Protein AF-A0A8H3G3Y7-F1 (afdb_monomer_lite)

Radius of gyration: 19.53 Å; chains: 1; bounding box: 42×46×55 Å

Structure (mmCIF, N/CA/C/O backbone):
data_AF-A0A8H3G3Y7-F1
#
_entry.id   AF-A0A8H3G3Y7-F1
#
loop_
_atom_site.group_PDB
_atom_site.id
_atom_site.type_symbol
_atom_site.label_atom_id
_atom_site.label_alt_id
_atom_site.label_comp_id
_atom_site.label_asym_id
_atom_site.label_entity_id
_atom_site.label_seq_id
_atom_site.pdbx_PDB_ins_code
_atom_site.Cartn_x
_atom_site.Cartn_y
_atom_site.Cartn_z
_atom_site.occupancy
_atom_site.B_iso_or_equiv
_atom_site.auth_seq_id
_atom_site.auth_comp_id
_atom_site.auth_asym_id
_atom_site.auth_atom_id
_atom_site.pdbx_PDB_model_num
ATOM 1 N N . MET A 1 1 ? -14.367 -11.845 26.722 1.00 48.50 1 MET A N 1
ATOM 2 C CA . MET A 1 1 ? -12.965 -12.231 26.436 1.00 48.50 1 MET A CA 1
ATOM 3 C C . MET A 1 1 ? -13.006 -13.738 26.231 1.00 48.50 1 MET A C 1
ATOM 5 O O . MET A 1 1 ? -13.562 -14.379 27.101 1.00 48.50 1 MET A O 1
ATOM 9 N N . THR A 1 2 ? -12.670 -14.401 25.128 1.00 57.66 2 THR A N 1
ATOM 10 C CA . THR A 1 2 ? -11.758 -14.187 23.991 1.00 57.66 2 THR A CA 1
ATOM 11 C C . THR A 1 2 ? -12.151 -15.298 22.999 1.00 57.66 2 THR A C 1
ATOM 13 O O . THR A 1 2 ? -12.087 -16.461 23.380 1.00 57.66 2 THR A O 1
ATOM 16 N N . ARG A 1 3 ? -12.618 -15.010 21.772 1.00 53.16 3 ARG A N 1
ATOM 17 C CA . ARG A 1 3 ? -12.952 -16.097 20.813 1.00 53.16 3 ARG A CA 1
ATOM 18 C C . ARG A 1 3 ? -12.322 -15.972 19.426 1.00 53.16 3 ARG A C 1
ATOM 20 O O . ARG A 1 3 ? -12.396 -16.920 18.660 1.00 53.16 3 ARG A O 1
ATOM 27 N N . ASN A 1 4 ? -11.627 -14.867 19.133 1.00 61.03 4 ASN A N 1
ATOM 28 C CA . ASN A 1 4 ? -11.061 -14.606 17.804 1.00 61.03 4 ASN A CA 1
ATOM 29 C C . ASN A 1 4 ? -9.595 -14.110 17.846 1.00 61.03 4 ASN A C 1
ATOM 31 O O . ASN A 1 4 ? -9.231 -13.287 17.014 1.00 61.03 4 ASN A O 1
ATOM 35 N N . LEU A 1 5 ? -8.753 -14.586 18.781 1.00 59.62 5 LEU A N 1
ATOM 36 C CA . LEU A 1 5 ? -7.302 -14.270 18.796 1.00 59.62 5 LEU A CA 1
ATOM 37 C C . LEU A 1 5 ? -6.650 -14.492 17.418 1.00 59.62 5 LEU A C 1
ATOM 39 O O . LEU A 1 5 ? -5.857 -13.684 16.960 1.00 59.62 5 LEU A O 1
ATOM 43 N N . TRP A 1 6 ? -7.086 -15.539 16.722 1.00 66.12 6 TRP A N 1
ATOM 44 C CA . TRP A 1 6 ? -6.625 -15.907 15.385 1.00 66.12 6 TRP A CA 1
ATOM 45 C C . TRP A 1 6 ? -6.889 -14.845 14.304 1.00 66.12 6 TRP A C 1
ATOM 47 O O . TRP A 1 6 ? -6.124 -14.744 13.353 1.00 66.12 6 TRP A O 1
ATOM 57 N N . LEU A 1 7 ? -7.974 -14.065 14.416 1.00 70.69 7 LEU A N 1
ATOM 58 C CA . LEU A 1 7 ? -8.278 -13.003 13.445 1.00 70.69 7 LEU A CA 1
ATOM 59 C C . LEU A 1 7 ? -7.473 -11.732 13.722 1.00 70.69 7 LEU A C 1
ATOM 61 O O . LEU A 1 7 ? -7.159 -11.007 12.788 1.00 70.69 7 LEU A O 1
ATOM 65 N N . ASP A 1 8 ? -7.160 -11.462 14.987 1.00 73.75 8 ASP A N 1
ATOM 66 C CA . ASP A 1 8 ? -6.348 -10.310 15.387 1.00 73.75 8 ASP A CA 1
ATOM 67 C C . ASP A 1 8 ? -4.907 -10.447 14.875 1.00 73.75 8 ASP A C 1
ATOM 69 O O . ASP A 1 8 ? -4.385 -9.536 14.235 1.00 73.75 8 ASP A O 1
ATOM 73 N N . ASP A 1 9 ? -4.326 -11.639 15.038 1.00 81.44 9 ASP A N 1
ATOM 74 C CA . ASP A 1 9 ? -2.986 -11.968 14.549 1.00 81.44 9 ASP A CA 1
ATOM 75 C C . ASP A 1 9 ? -2.900 -11.860 13.015 1.00 81.44 9 ASP A C 1
ATOM 77 O O . ASP A 1 9 ? -2.017 -11.190 12.471 1.00 81.44 9 ASP A O 1
ATOM 81 N N . TRP A 1 10 ? -3.902 -12.385 12.297 1.00 81.62 10 TRP A N 1
ATOM 82 C CA . TRP A 1 10 ? -3.949 -12.265 10.837 1.00 81.62 10 TRP A CA 1
ATOM 83 C C . TRP A 1 10 ? -4.070 -10.821 10.343 1.00 81.62 10 TRP A C 1
ATOM 85 O O . TRP A 1 10 ? -3.436 -10.453 9.352 1.00 81.62 10 TRP A O 1
ATOM 95 N N . CYS A 1 11 ? -4.840 -9.983 11.039 1.00 81.25 11 CYS A N 1
ATOM 96 C CA . CYS A 1 11 ? -4.956 -8.564 10.715 1.00 81.25 11 CYS A CA 1
ATOM 97 C C . CYS A 1 11 ? -3.600 -7.841 10.792 1.00 81.25 11 CYS A C 1
ATOM 99 O O . CYS A 1 11 ? -3.401 -6.864 10.074 1.00 81.25 11 CYS A O 1
ATOM 101 N N . ILE A 1 12 ? -2.655 -8.302 11.611 1.00 85.00 12 ILE A N 1
ATOM 102 C CA . ILE A 1 12 ? -1.319 -7.699 11.743 1.00 85.00 12 ILE A CA 1
ATOM 103 C C . ILE A 1 12 ? -0.310 -8.348 10.783 1.00 85.00 12 ILE A C 1
ATOM 105 O O . ILE A 1 12 ? 0.512 -7.652 10.183 1.00 85.00 12 ILE A O 1
ATOM 109 N N . LEU A 1 13 ? -0.395 -9.662 10.567 1.00 87.88 13 LEU A N 1
ATOM 110 C CA . LEU A 1 13 ? 0.506 -10.385 9.665 1.00 87.88 13 LEU A CA 1
ATOM 111 C C . LEU A 1 13 ? 0.316 -10.014 8.183 1.00 87.88 13 LEU A C 1
ATOM 113 O O . LEU A 1 13 ? 1.288 -9.953 7.426 1.00 87.88 13 LEU A O 1
ATOM 117 N N . LEU A 1 14 ? -0.914 -9.731 7.749 1.00 87.31 14 LEU A N 1
ATOM 118 C CA . LEU A 1 14 ? -1.201 -9.322 6.367 1.00 87.31 14 LEU A CA 1
ATOM 119 C C . LEU A 1 14 ? -0.52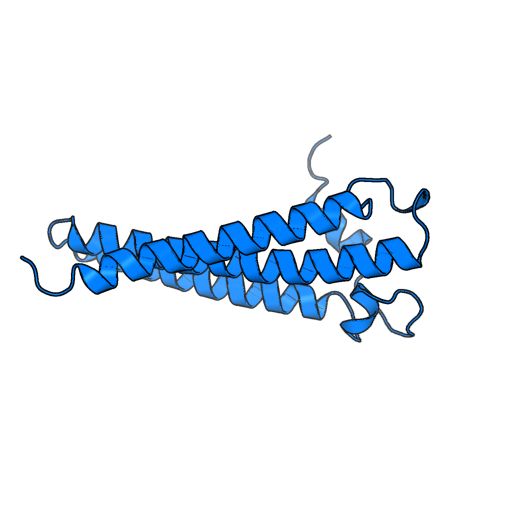5 -7.997 5.947 1.00 87.31 14 LEU A C 1
ATOM 121 O O . LEU A 1 14 ? 0.146 -7.979 4.911 1.00 87.31 14 LEU A O 1
ATOM 125 N N . PRO A 1 15 ? -0.630 -6.886 6.702 1.00 89.62 15 PRO A N 1
ATOM 126 C CA . PRO A 1 15 ? 0.079 -5.657 6.354 1.00 89.62 15 PRO A CA 1
ATOM 127 C C . PRO A 1 15 ? 1.597 -5.806 6.513 1.00 89.62 15 PRO A C 1
ATOM 129 O O . PRO A 1 15 ? 2.340 -5.247 5.710 1.00 89.62 15 PRO A O 1
ATOM 132 N N . MET A 1 16 ? 2.070 -6.602 7.481 1.00 89.44 16 MET A N 1
ATOM 133 C CA . MET A 1 16 ? 3.502 -6.885 7.661 1.00 89.44 16 MET A CA 1
ATOM 134 C C . MET A 1 16 ? 4.106 -7.634 6.469 1.00 89.44 16 MET A C 1
ATOM 136 O O . MET A 1 16 ? 5.140 -7.241 5.938 1.00 89.44 16 MET A O 1
ATOM 140 N N . SER A 1 17 ? 3.452 -8.690 5.992 1.00 90.88 17 SER A N 1
ATOM 141 C CA . SER A 1 17 ? 3.913 -9.393 4.788 1.00 90.88 17 SER A CA 1
ATOM 142 C C . SER A 1 17 ? 3.887 -8.481 3.557 1.00 90.88 17 SER A C 1
ATOM 144 O O . SER A 1 17 ? 4.848 -8.453 2.792 1.00 90.88 17 SER A O 1
ATOM 146 N N . SER A 1 18 ? 2.841 -7.665 3.413 1.00 89.75 18 SER A N 1
ATOM 147 C CA . SER A 1 18 ? 2.708 -6.722 2.296 1.00 89.75 18 SER A CA 1
ATOM 148 C C . SER A 1 18 ? 3.805 -5.646 2.289 1.00 89.75 18 SER A C 1
ATOM 150 O O . SER A 1 18 ? 4.350 -5.344 1.228 1.00 89.75 18 SER A O 1
ATOM 152 N N . ILE A 1 19 ? 4.187 -5.097 3.453 1.00 91.00 19 ILE A N 1
ATOM 153 C CA . ILE A 1 19 ? 5.250 -4.079 3.532 1.00 91.00 19 ILE A CA 1
ATOM 154 C C . ILE A 1 19 ? 6.645 -4.671 3.299 1.00 91.00 19 ILE A C 1
ATOM 156 O O . ILE A 1 19 ? 7.511 -4.000 2.735 1.00 91.00 19 ILE A O 1
ATOM 160 N N . ILE A 1 20 ? 6.865 -5.934 3.680 1.00 92.94 20 ILE A N 1
ATOM 161 C CA . ILE A 1 20 ? 8.106 -6.655 3.369 1.00 92.94 20 ILE A CA 1
ATOM 162 C C . ILE A 1 20 ? 8.237 -6.813 1.854 1.00 92.94 20 ILE A C 1
ATOM 164 O O . ILE A 1 20 ? 9.275 -6.464 1.295 1.00 92.94 20 ILE A O 1
ATOM 168 N N . VAL A 1 21 ? 7.171 -7.256 1.179 1.00 91.75 21 VAL A N 1
ATOM 169 C CA . VAL A 1 21 ? 7.151 -7.368 -0.288 1.00 91.75 21 VAL A CA 1
ATOM 170 C C . VAL A 1 21 ? 7.421 -6.011 -0.939 1.00 91.75 21 VAL A C 1
ATOM 172 O O . VAL A 1 21 ? 8.284 -5.930 -1.811 1.00 91.75 21 VAL A O 1
ATOM 175 N N . ALA A 1 22 ? 6.767 -4.943 -0.469 1.00 90.75 22 ALA A N 1
ATOM 176 C CA . ALA A 1 22 ? 7.001 -3.587 -0.968 1.00 90.75 22 ALA A CA 1
ATOM 177 C C . ALA A 1 22 ? 8.462 -3.139 -0.772 1.00 90.75 22 ALA A C 1
ATOM 179 O O . ALA A 1 22 ? 9.060 -2.527 -1.651 1.00 90.75 22 ALA A O 1
ATOM 180 N N . SER A 1 23 ? 9.072 -3.477 0.364 1.00 90.94 23 SER A N 1
ATOM 181 C CA . SER A 1 23 ? 10.468 -3.133 0.654 1.00 90.94 23 SER A CA 1
ATOM 182 C C . SER A 1 23 ? 11.440 -3.891 -0.258 1.00 90.94 23 SER A C 1
ATOM 184 O O . SER A 1 23 ? 12.420 -3.316 -0.739 1.00 90.94 23 SER A O 1
ATOM 186 N N . CYS A 1 24 ? 11.155 -5.160 -0.567 1.00 91.56 24 CYS A N 1
ATOM 187 C CA . CYS A 1 24 ? 11.926 -5.932 -1.540 1.00 91.56 24 CYS A CA 1
ATOM 188 C C . CYS A 1 24 ? 11.828 -5.320 -2.943 1.00 91.56 24 CYS A C 1
ATOM 190 O O . CYS A 1 24 ? 12.852 -5.149 -3.602 1.00 91.56 24 CYS A O 1
ATOM 192 N N . THR A 1 25 ? 10.630 -4.939 -3.395 1.00 88.44 25 THR A N 1
ATOM 193 C CA . THR A 1 25 ? 10.446 -4.339 -4.726 1.00 88.44 25 THR A CA 1
ATOM 194 C C . THR A 1 25 ? 11.083 -2.951 -4.830 1.00 88.44 25 THR A C 1
ATOM 196 O O . THR A 1 25 ? 11.689 -2.648 -5.856 1.00 88.44 25 THR A O 1
ATOM 199 N N . ILE A 1 26 ? 11.062 -2.151 -3.757 1.00 87.69 26 ILE A N 1
ATOM 200 C CA . ILE A 1 26 ? 11.798 -0.876 -3.683 1.00 87.69 26 ILE A CA 1
ATOM 201 C C . ILE A 1 26 ? 13.310 -1.114 -3.755 1.00 87.69 26 ILE A C 1
ATOM 203 O O . ILE A 1 26 ? 14.015 -0.388 -4.447 1.00 87.69 26 ILE A O 1
ATOM 207 N N . SER A 1 27 ? 13.823 -2.153 -3.095 1.00 88.12 27 SER A N 1
ATOM 208 C CA . SER A 1 27 ? 15.255 -2.493 -3.163 1.00 88.12 27 SER A CA 1
ATOM 209 C C . SER A 1 27 ? 15.691 -2.878 -4.583 1.00 88.12 27 SER A C 1
ATOM 211 O O . SER A 1 27 ? 16.795 -2.555 -5.023 1.00 88.12 27 SER A O 1
ATOM 213 N N . VAL A 1 28 ? 14.810 -3.544 -5.333 1.00 86.06 28 VAL A N 1
ATOM 214 C CA . VAL A 1 28 ? 15.025 -3.840 -6.756 1.00 86.06 28 VAL A CA 1
ATOM 215 C C . VAL A 1 28 ? 14.971 -2.552 -7.585 1.00 86.06 28 VAL A C 1
ATOM 217 O O . VAL A 1 28 ? 15.851 -2.320 -8.410 1.00 86.06 28 VAL A O 1
ATOM 220 N N . TYR A 1 29 ? 13.993 -1.680 -7.329 1.00 82.56 29 TYR A N 1
ATOM 221 C CA . TYR A 1 29 ? 13.871 -0.364 -7.963 1.00 82.56 29 TYR A CA 1
ATOM 222 C C . TYR A 1 29 ? 15.136 0.493 -7.807 1.00 82.56 29 TYR A C 1
ATOM 224 O O . TYR A 1 29 ? 15.655 1.026 -8.792 1.00 82.56 29 TYR A O 1
ATOM 232 N N . THR A 1 30 ? 15.673 0.596 -6.590 1.00 82.00 30 THR A N 1
ATOM 233 C CA . THR A 1 30 ? 16.893 1.370 -6.331 1.00 82.00 30 THR A CA 1
ATOM 234 C C . THR A 1 30 ? 18.114 0.745 -7.001 1.00 82.00 30 THR A C 1
ATOM 236 O O . THR A 1 30 ? 18.954 1.473 -7.527 1.00 82.00 30 THR A O 1
ATOM 239 N N . SER A 1 31 ? 18.171 -0.588 -7.086 1.00 80.19 31 SER A N 1
ATOM 240 C CA . SER A 1 31 ? 19.238 -1.314 -7.791 1.00 80.19 31 SER A CA 1
ATOM 241 C C . SER A 1 31 ? 19.262 -1.044 -9.303 1.00 80.19 31 SER A C 1
ATOM 243 O O . SER A 1 31 ? 20.325 -1.099 -9.916 1.00 80.19 31 SER A O 1
ATOM 245 N N . TYR A 1 32 ? 18.121 -0.703 -9.914 1.00 76.00 32 TYR A N 1
ATOM 246 C CA . TYR A 1 32 ? 18.037 -0.290 -11.323 1.00 76.00 32 TYR A CA 1
ATOM 247 C C . TYR A 1 32 ? 18.325 1.205 -11.553 1.00 76.00 32 TYR A C 1
ATOM 249 O O . TYR A 1 32 ? 18.165 1.699 -12.670 1.00 76.00 32 TYR A O 1
ATOM 257 N N . GLY A 1 33 ? 18.776 1.928 -10.523 1.00 70.25 33 GLY A N 1
ATOM 258 C CA . GLY A 1 33 ? 19.121 3.346 -10.613 1.00 70.25 33 GLY A CA 1
ATOM 259 C C . GLY A 1 33 ? 17.938 4.288 -10.393 1.00 70.25 33 GLY A C 1
ATOM 260 O O . GLY A 1 33 ? 18.041 5.465 -10.717 1.00 70.25 33 GLY A O 1
ATOM 261 N N . GLY A 1 34 ? 16.829 3.818 -9.811 1.00 66.50 34 GLY A N 1
ATOM 262 C CA . GLY A 1 34 ? 15.659 4.654 -9.508 1.00 66.50 34 GLY A CA 1
ATOM 263 C C . GLY A 1 34 ? 15.930 5.875 -8.608 1.00 66.50 34 GLY A C 1
ATOM 264 O O . GLY A 1 34 ? 15.099 6.772 -8.522 1.00 66.50 34 GLY A O 1
ATOM 265 N N . CYS A 1 35 ? 17.091 5.941 -7.948 1.00 68.12 35 CYS A N 1
ATOM 266 C CA . CYS A 1 35 ? 17.523 7.095 -7.148 1.00 68.12 35 CYS A CA 1
ATOM 267 C C . CYS A 1 35 ? 18.546 8.007 -7.853 1.00 68.12 35 CYS A C 1
ATOM 269 O O . CYS A 1 35 ? 19.019 8.957 -7.237 1.00 68.12 35 CYS A O 1
ATOM 271 N N . HIS A 1 36 ? 18.932 7.718 -9.098 1.00 69.38 36 HIS A N 1
ATOM 272 C CA . HIS A 1 36 ? 19.855 8.546 -9.881 1.00 69.38 36 HIS A CA 1
ATOM 273 C C . HIS A 1 36 ? 19.086 9.525 -10.779 1.00 69.38 36 HIS A C 1
ATOM 275 O O . HIS A 1 36 ? 17.930 9.283 -11.135 1.00 69.38 36 HIS A O 1
ATOM 281 N N . HIS A 1 37 ? 19.726 10.639 -11.153 1.00 65.50 37 HIS A N 1
ATOM 282 C CA . HIS A 1 37 ? 19.118 11.613 -12.058 1.00 65.50 37 HIS A CA 1
ATOM 283 C C . HIS A 1 37 ? 18.735 10.942 -13.379 1.00 65.50 37 HIS A C 1
ATOM 285 O O . HIS A 1 37 ? 19.545 10.257 -13.995 1.00 65.50 37 HIS A O 1
ATOM 291 N N . VAL A 1 38 ? 17.506 11.195 -13.840 1.00 64.12 38 VAL A N 1
ATOM 292 C CA . VAL A 1 38 ? 16.917 10.588 -15.051 1.00 64.12 38 VAL A CA 1
ATOM 293 C C . VAL A 1 38 ? 17.801 10.772 -16.299 1.00 64.12 38 VAL A C 1
ATOM 295 O O . VAL A 1 38 ? 17.736 9.970 -17.223 1.00 64.12 38 VAL A O 1
ATOM 298 N N . PHE A 1 39 ? 18.659 11.797 -16.306 1.00 59.06 39 PHE A N 1
ATOM 299 C CA . PHE A 1 39 ? 19.614 12.097 -17.377 1.00 59.06 39 PHE A CA 1
ATOM 300 C C . PHE A 1 39 ? 20.795 11.118 -17.475 1.00 59.06 39 PHE A C 1
ATOM 302 O O . PHE A 1 39 ? 21.352 10.971 -18.560 1.00 59.06 39 PHE A O 1
ATOM 309 N N . ASP A 1 40 ? 21.148 10.427 -16.390 1.00 63.62 40 ASP A N 1
ATOM 310 C CA . ASP A 1 40 ? 22.273 9.482 -16.355 1.00 63.62 40 ASP A CA 1
ATOM 311 C C . ASP A 1 40 ? 21.851 8.032 -16.653 1.00 63.62 40 ASP A C 1
ATOM 313 O O . ASP A 1 40 ? 22.695 7.138 -16.744 1.00 63.62 40 ASP A O 1
ATOM 317 N N . LEU A 1 41 ? 20.547 7.769 -16.804 1.00 65.75 41 LEU A N 1
ATOM 318 C CA . LEU A 1 41 ? 20.021 6.422 -17.018 1.00 65.75 41 LEU A CA 1
ATOM 319 C C . LEU A 1 41 ? 19.690 6.139 -18.482 1.00 65.75 41 LEU A C 1
ATOM 321 O O . LEU A 1 41 ? 19.118 6.959 -19.200 1.00 65.75 41 LEU A O 1
ATOM 325 N N . GLN A 1 42 ? 19.935 4.896 -18.904 1.00 71.31 42 GLN A N 1
ATOM 326 C CA . GLN A 1 42 ? 19.418 4.416 -20.182 1.00 71.31 42 GLN A CA 1
ATOM 327 C C . GLN A 1 42 ? 17.877 4.356 -20.164 1.00 71.31 42 GLN A C 1
ATOM 329 O O . GLN A 1 42 ? 17.283 3.942 -19.163 1.00 71.31 42 GLN A O 1
ATOM 334 N N . PRO A 1 43 ? 17.202 4.640 -21.296 1.00 67.81 43 PRO A N 1
ATOM 335 C CA . PRO A 1 43 ? 15.735 4.646 -21.385 1.00 67.81 43 PRO A CA 1
ATOM 336 C C . PRO A 1 43 ? 15.090 3.300 -21.012 1.00 67.81 43 PRO A C 1
ATOM 338 O O . PRO A 1 43 ? 13.973 3.256 -20.490 1.00 67.81 43 PRO A O 1
ATOM 341 N N . MET A 1 44 ? 15.808 2.192 -21.225 1.00 68.75 44 MET A N 1
ATOM 342 C CA . MET A 1 44 ? 15.384 0.850 -20.813 1.00 68.75 44 MET A CA 1
ATOM 343 C C . MET A 1 44 ? 15.385 0.685 -19.282 1.00 68.75 44 MET A C 1
ATOM 345 O O . MET A 1 44 ? 14.477 0.065 -18.730 1.00 68.75 44 MET A O 1
ATOM 349 N N . GLN A 1 45 ? 16.380 1.249 -18.588 1.00 72.12 45 GLN A N 1
ATOM 350 C CA . GLN A 1 45 ? 16.480 1.181 -17.127 1.00 72.12 45 GLN A CA 1
ATOM 351 C C . GLN A 1 45 ? 15.396 2.037 -16.468 1.0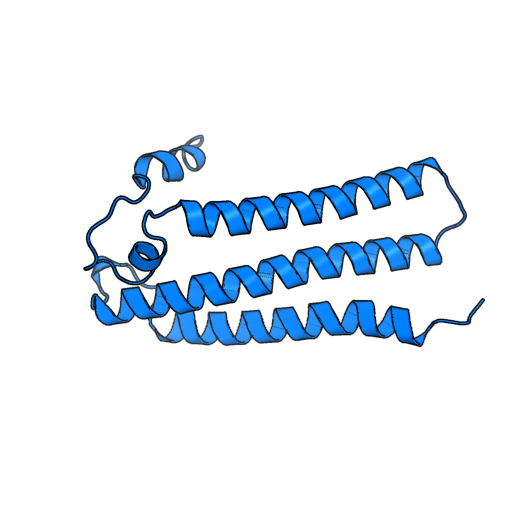0 72.12 45 GLN A C 1
ATOM 353 O O . GLN A 1 45 ? 14.737 1.565 -15.551 1.00 72.12 45 GLN A O 1
ATOM 358 N N . ILE A 1 46 ? 15.128 3.232 -17.004 1.00 71.75 46 ILE A N 1
ATOM 359 C CA . ILE A 1 46 ? 14.048 4.121 -16.536 1.00 71.75 46 ILE A CA 1
ATOM 360 C C . ILE A 1 46 ? 12.692 3.412 -16.600 1.00 71.75 46 ILE A C 1
ATOM 362 O O . ILE A 1 46 ? 11.950 3.382 -15.620 1.00 71.75 46 ILE A O 1
ATOM 366 N N . SER A 1 47 ? 12.404 2.787 -17.744 1.00 73.75 47 SER A N 1
ATOM 367 C CA . SER A 1 47 ? 11.172 2.027 -17.985 1.00 73.75 47 SER A CA 1
ATOM 368 C C . SER A 1 47 ? 10.957 0.939 -16.928 1.00 73.75 47 SER A C 1
ATOM 370 O O . SER A 1 47 ? 9.878 0.814 -16.350 1.00 73.75 47 SER A O 1
ATOM 372 N N . LYS A 1 48 ? 12.016 0.173 -16.635 1.00 76.19 48 LYS A N 1
ATOM 373 C CA . LYS A 1 48 ? 11.968 -0.912 -15.652 1.00 76.19 48 LYS A CA 1
ATOM 374 C C . LYS A 1 48 ? 11.856 -0.404 -14.224 1.00 76.19 48 LYS A C 1
ATOM 376 O O . LYS A 1 48 ? 11.037 -0.925 -13.475 1.00 76.19 48 LYS A O 1
ATOM 381 N N . SER A 1 49 ? 12.618 0.619 -13.855 1.00 77.62 49 SER A N 1
ATOM 382 C CA . SER A 1 49 ? 12.511 1.252 -12.541 1.00 77.62 49 SER A CA 1
ATOM 383 C C . SER A 1 49 ? 11.085 1.748 -12.296 1.00 77.62 49 SER A C 1
ATOM 385 O O . SER A 1 49 ? 10.491 1.450 -11.267 1.00 77.62 49 SER A O 1
ATOM 387 N N . LEU A 1 50 ? 10.470 2.413 -13.270 1.00 77.44 50 LEU A N 1
ATOM 388 C CA . LEU A 1 50 ? 9.125 2.951 -13.096 1.00 77.44 50 LEU A CA 1
ATOM 389 C C . LEU A 1 50 ? 8.047 1.855 -12.999 1.00 77.44 50 LEU A C 1
ATOM 391 O O . LEU A 1 50 ? 7.140 1.966 -12.177 1.00 77.44 50 LEU A O 1
ATOM 395 N N . GLU A 1 51 ? 8.190 0.750 -13.739 1.00 80.75 51 GLU A N 1
ATOM 396 C CA . GLU A 1 51 ? 7.348 -0.449 -13.581 1.00 80.75 51 GLU A CA 1
ATOM 397 C C . GLU A 1 51 ? 7.410 -0.992 -12.139 1.00 80.75 51 GLU A C 1
ATOM 399 O O . GLU A 1 51 ? 6.378 -1.171 -11.487 1.00 80.75 51 GLU A O 1
ATOM 404 N N . TRP A 1 52 ? 8.621 -1.186 -11.604 1.00 82.25 52 TRP A N 1
ATOM 405 C CA . TRP A 1 52 ? 8.827 -1.663 -10.232 1.00 82.25 52 TRP A CA 1
ATOM 406 C C . TRP A 1 52 ? 8.357 -0.665 -9.171 1.00 82.25 52 TRP A C 1
ATOM 408 O O . TRP A 1 52 ? 7.875 -1.082 -8.115 1.00 82.25 52 TRP A O 1
ATOM 418 N N . ASN A 1 53 ? 8.454 0.637 -9.440 1.00 84.38 53 ASN A N 1
ATOM 419 C CA . ASN A 1 53 ? 7.980 1.684 -8.542 1.00 84.38 53 ASN A CA 1
ATOM 420 C C . ASN A 1 53 ? 6.457 1.638 -8.377 1.00 84.38 53 ASN A C 1
ATOM 422 O O . ASN A 1 53 ? 5.963 1.599 -7.253 1.00 84.38 53 ASN A O 1
ATOM 426 N N . VAL A 1 54 ? 5.712 1.552 -9.484 1.00 83.00 54 VAL A N 1
ATOM 427 C CA . VAL A 1 54 ? 4.240 1.466 -9.454 1.00 83.00 54 VAL A CA 1
ATOM 428 C C . VAL A 1 54 ? 3.788 0.234 -8.675 1.00 83.00 54 VAL A C 1
ATOM 430 O O . VAL A 1 54 ? 2.914 0.322 -7.813 1.00 83.00 54 VAL A O 1
ATOM 433 N N . ILE A 1 55 ? 4.421 -0.913 -8.930 1.00 85.06 55 ILE A N 1
ATOM 434 C CA . ILE A 1 55 ? 4.132 -2.159 -8.212 1.00 85.06 55 ILE A CA 1
ATOM 435 C C . ILE A 1 55 ? 4.389 -1.974 -6.711 1.00 85.06 55 ILE A C 1
ATOM 437 O O . ILE A 1 55 ? 3.525 -2.283 -5.889 1.00 85.06 55 ILE A O 1
ATOM 441 N N . SER A 1 56 ? 5.550 -1.419 -6.354 1.00 88.44 56 SER A N 1
ATOM 442 C CA . SER A 1 56 ? 5.927 -1.152 -4.962 1.00 88.44 56 SER A CA 1
ATOM 443 C C . SER A 1 56 ? 4.926 -0.246 -4.256 1.00 88.44 56 SER A C 1
ATOM 445 O O . SER A 1 56 ? 4.537 -0.509 -3.120 1.00 88.44 56 SER A O 1
ATOM 447 N N . LEU A 1 57 ? 4.484 0.806 -4.939 1.00 85.94 57 LEU A N 1
ATOM 448 C CA . LEU A 1 57 ? 3.574 1.806 -4.407 1.00 85.94 57 LEU A CA 1
ATOM 449 C C . LEU A 1 57 ? 2.190 1.209 -4.126 1.00 85.94 57 LEU A C 1
ATOM 451 O O . LEU A 1 57 ? 1.636 1.448 -3.053 1.00 85.94 57 LEU A O 1
ATOM 455 N N . VAL A 1 58 ? 1.669 0.351 -5.009 1.00 87.06 58 VAL A N 1
ATOM 456 C CA . VAL A 1 58 ? 0.400 -0.363 -4.774 1.00 87.06 58 VAL A CA 1
ATOM 457 C C . VAL A 1 58 ? 0.482 -1.244 -3.522 1.00 87.06 58 VAL A C 1
ATOM 459 O O . VAL A 1 58 ? -0.419 -1.200 -2.680 1.00 87.06 58 VAL A O 1
ATOM 462 N N . PHE A 1 59 ? 1.569 -2.005 -3.354 1.00 87.88 59 PHE A N 1
ATOM 463 C CA . PHE A 1 59 ? 1.762 -2.838 -2.161 1.00 87.88 59 PHE A CA 1
ATOM 464 C C . PHE A 1 59 ? 1.955 -2.007 -0.890 1.00 87.88 59 PHE A C 1
ATOM 466 O O . PHE A 1 59 ? 1.404 -2.349 0.157 1.00 87.88 59 PHE A O 1
ATOM 473 N N . CYS A 1 60 ? 2.687 -0.898 -0.979 1.00 89.31 60 CYS A N 1
ATOM 474 C CA . CYS A 1 60 ? 2.950 -0.013 0.150 1.00 89.31 60 CYS A CA 1
ATOM 475 C C . CYS A 1 60 ? 1.659 0.656 0.647 1.00 89.31 60 CYS A C 1
ATOM 477 O O . CYS A 1 60 ? 1.329 0.581 1.831 1.00 89.31 60 CYS A O 1
ATOM 479 N N . ILE A 1 61 ? 0.866 1.230 -0.263 1.00 88.88 61 ILE A N 1
ATOM 480 C CA . ILE A 1 61 ? -0.424 1.849 0.067 1.00 88.88 61 ILE A CA 1
ATOM 481 C C . ILE A 1 61 ? -1.395 0.807 0.623 1.00 88.88 61 ILE A C 1
ATOM 483 O O . ILE A 1 61 ? -2.038 1.055 1.645 1.00 88.88 61 ILE A O 1
ATOM 487 N N . GLY A 1 62 ? -1.465 -0.375 0.004 1.00 87.31 62 GLY A N 1
ATOM 488 C CA . GLY A 1 62 ? -2.276 -1.484 0.503 1.00 87.31 62 GLY A CA 1
ATOM 489 C C . GLY A 1 62 ? -1.903 -1.873 1.935 1.00 87.31 62 GLY A C 1
ATOM 490 O O . GLY A 1 62 ? -2.780 -1.966 2.796 1.00 87.31 62 GLY A O 1
ATOM 491 N N . ALA A 1 63 ? -0.606 -2.019 2.222 1.00 90.06 63 ALA A N 1
ATOM 492 C CA . ALA A 1 63 ? -0.105 -2.329 3.559 1.00 90.06 63 ALA A CA 1
ATOM 493 C C . ALA A 1 63 ? -0.482 -1.249 4.587 1.00 90.06 63 ALA A C 1
ATOM 495 O O . ALA A 1 63 ? -0.915 -1.579 5.692 1.00 90.06 63 ALA A O 1
ATOM 496 N N . ILE A 1 64 ? -0.381 0.033 4.221 1.00 88.88 64 ILE A N 1
ATOM 497 C CA . ILE A 1 64 ? -0.744 1.159 5.094 1.00 88.88 64 ILE A CA 1
ATOM 498 C C . ILE A 1 64 ? -2.248 1.160 5.390 1.00 88.88 64 ILE A C 1
ATOM 500 O O . ILE A 1 64 ? -2.648 1.297 6.549 1.00 88.88 64 ILE A O 1
ATOM 504 N N . SER A 1 65 ? -3.095 0.989 4.372 1.00 88.88 65 SER A N 1
ATOM 505 C CA . SER A 1 65 ? -4.550 0.962 4.546 1.00 88.88 65 SER A CA 1
ATOM 506 C C . SER A 1 65 ? -4.994 -0.208 5.413 1.00 88.88 65 SER A C 1
ATOM 508 O O . SER A 1 65 ? -5.753 -0.006 6.361 1.00 88.88 65 SER A O 1
ATOM 510 N N . ILE A 1 66 ? -4.485 -1.412 5.140 1.00 88.31 66 ILE A N 1
ATOM 511 C CA . ILE A 1 66 ? -4.786 -2.606 5.938 1.00 88.31 66 ILE A CA 1
ATOM 512 C C . ILE A 1 66 ? -4.266 -2.416 7.368 1.00 88.31 66 ILE A C 1
ATOM 514 O O . ILE A 1 66 ? -5.007 -2.644 8.318 1.00 88.31 66 ILE A O 1
ATOM 518 N N . GLY A 1 67 ? -3.041 -1.908 7.539 1.00 89.00 67 GLY A N 1
ATOM 519 C CA . GLY A 1 67 ? -2.452 -1.641 8.852 1.00 89.00 67 GLY A CA 1
ATOM 520 C C . GLY A 1 67 ? -3.287 -0.676 9.695 1.00 89.00 67 GLY A C 1
ATOM 521 O O . GLY A 1 67 ? -3.528 -0.933 10.874 1.00 89.00 67 GLY A O 1
ATOM 522 N N . LYS A 1 68 ? -3.813 0.396 9.092 1.00 86.62 68 LYS A N 1
ATOM 523 C CA . LYS A 1 68 ? -4.717 1.332 9.776 1.00 86.62 68 LYS A CA 1
ATOM 524 C C . LYS A 1 68 ? -6.026 0.679 10.217 1.00 86.62 68 LYS A C 1
ATOM 526 O O . LYS A 1 68 ? -6.482 0.942 11.330 1.00 86.62 68 LYS A O 1
ATOM 531 N N . VAL A 1 69 ? -6.610 -0.182 9.381 1.00 87.50 69 VAL A N 1
ATOM 532 C CA . VAL A 1 69 ? -7.821 -0.942 9.729 1.00 87.50 69 VAL A CA 1
ATOM 533 C C . VAL A 1 69 ? -7.539 -1.886 10.900 1.00 87.50 69 VAL A C 1
ATOM 535 O O . VAL A 1 69 ? -8.314 -1.920 11.857 1.00 87.50 69 VAL A O 1
ATOM 538 N N . SER A 1 70 ? -6.408 -2.589 10.875 1.00 88.69 70 SER A N 1
ATOM 539 C CA . SER A 1 70 ? -5.997 -3.520 11.931 1.00 88.69 70 SER A CA 1
ATOM 540 C C . SER A 1 70 ? -5.764 -2.820 13.267 1.00 88.69 70 SER A C 1
ATOM 542 O O . SER A 1 70 ? -6.284 -3.255 14.293 1.00 88.69 70 SER A O 1
ATOM 544 N N . VAL A 1 71 ? -5.070 -1.678 13.260 1.00 86.94 71 VAL A N 1
ATOM 545 C CA . VAL A 1 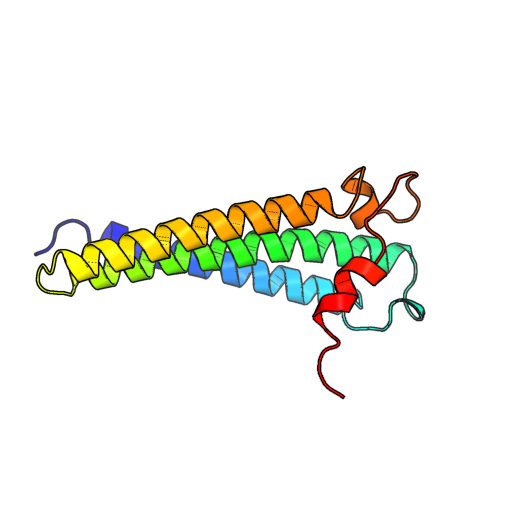71 ? -4.871 -0.861 14.467 1.00 86.94 71 VAL A CA 1
ATOM 546 C C . VAL A 1 71 ? -6.204 -0.315 14.988 1.00 86.94 71 VAL A C 1
ATOM 548 O O . VAL A 1 71 ? -6.449 -0.340 16.194 1.00 86.94 71 VAL A O 1
ATOM 551 N N . ALA A 1 72 ? -7.106 0.132 14.108 1.00 86.81 72 ALA A N 1
ATOM 552 C CA . ALA A 1 72 ? -8.430 0.600 14.518 1.00 86.81 72 ALA A CA 1
ATOM 553 C C . ALA A 1 72 ? -9.254 -0.515 15.192 1.00 86.81 72 ALA A C 1
ATOM 555 O O . ALA A 1 72 ? -9.904 -0.266 16.211 1.00 86.81 72 ALA A O 1
ATOM 556 N N . LEU A 1 73 ? -9.190 -1.745 14.670 1.00 83.12 73 LEU A N 1
ATOM 557 C CA . LEU A 1 73 ? -9.828 -2.920 15.271 1.00 83.12 73 LEU A CA 1
ATOM 558 C C . LEU A 1 73 ? -9.224 -3.268 16.637 1.00 83.12 73 LEU A C 1
ATOM 560 O O . LEU A 1 73 ? -9.978 -3.534 17.576 1.00 83.12 73 LEU A O 1
ATOM 564 N N . LEU A 1 74 ? -7.898 -3.205 16.776 1.00 83.69 74 LEU A N 1
ATOM 565 C CA . LEU A 1 74 ? -7.203 -3.439 18.044 1.00 83.69 74 LEU A CA 1
ATOM 566 C C . LEU A 1 74 ? -7.645 -2.430 19.114 1.00 83.69 74 LEU A C 1
ATOM 568 O O . LEU A 1 74 ? -8.038 -2.812 20.218 1.00 83.69 74 LEU A O 1
ATOM 572 N N . ILE A 1 75 ? -7.653 -1.136 18.775 1.00 84.12 75 ILE A N 1
ATOM 573 C CA . ILE A 1 75 ? -8.085 -0.068 19.689 1.00 84.12 75 ILE A CA 1
ATOM 574 C C . ILE A 1 75 ? -9.551 -0.268 20.089 1.00 84.12 75 ILE A C 1
ATOM 576 O O . ILE A 1 75 ? -9.902 -0.102 21.259 1.00 84.12 75 ILE A O 1
ATOM 580 N N . TYR A 1 76 ? -10.404 -0.663 19.141 1.00 81.00 76 TYR A N 1
ATOM 581 C CA . TYR A 1 76 ? -11.810 -0.949 19.414 1.00 81.00 76 TYR A CA 1
ATOM 582 C C . TYR A 1 76 ? -11.998 -2.116 20.396 1.00 81.00 76 TYR A C 1
ATOM 584 O O . TYR A 1 76 ? -12.926 -2.101 21.202 1.00 81.00 76 TYR A O 1
ATOM 592 N N . ARG A 1 77 ? -11.114 -3.120 20.361 1.00 76.00 77 ARG A N 1
ATOM 593 C CA . ARG A 1 77 ? -11.134 -4.254 21.297 1.00 76.00 77 ARG A CA 1
ATOM 594 C C . ARG A 1 77 ? -10.586 -3.905 22.677 1.00 76.00 77 ARG A C 1
ATOM 596 O O . ARG A 1 77 ? -11.092 -4.437 23.662 1.00 76.00 77 ARG A O 1
ATOM 603 N N . LEU A 1 78 ? -9.556 -3.063 22.741 1.00 81.69 78 LEU A N 1
ATOM 604 C CA . LEU A 1 78 ? -8.855 -2.738 23.984 1.00 81.69 78 LEU A CA 1
ATOM 605 C C . LEU A 1 78 ? -9.607 -1.711 24.842 1.00 81.69 78 LEU A C 1
ATOM 607 O O . LEU A 1 78 ? -9.483 -1.716 26.065 1.00 81.69 78 LEU A O 1
ATOM 611 N N . GLN A 1 79 ? -10.381 -0.821 24.224 1.00 78.69 79 GLN A N 1
ATOM 612 C CA . GLN A 1 79 ? -10.962 0.316 24.925 1.00 78.69 79 GLN A CA 1
ATOM 613 C C . GLN A 1 79 ? -12.410 0.098 25.382 1.00 78.69 79 GLN A C 1
ATOM 615 O O . GLN A 1 79 ? -13.225 -0.502 24.685 1.00 78.69 79 GLN A O 1
ATOM 620 N N . ALA A 1 80 ? -12.761 0.674 26.537 1.00 71.06 80 ALA A N 1
ATOM 621 C CA . ALA A 1 80 ? -14.139 0.748 27.016 1.00 71.06 80 ALA A CA 1
ATOM 622 C C . ALA A 1 80 ? -15.057 1.476 26.001 1.00 71.06 80 ALA A C 1
ATOM 624 O O . ALA A 1 80 ? -14.619 2.436 25.351 1.00 71.06 80 ALA A O 1
ATOM 625 N N . PRO A 1 81 ? -16.328 1.050 25.854 1.00 66.31 81 PRO A N 1
ATOM 626 C CA . PRO A 1 81 ? -17.204 1.480 24.768 1.00 66.31 81 PRO A CA 1
ATOM 627 C C . PRO A 1 81 ? -17.570 2.968 24.875 1.00 66.31 81 PRO A C 1
ATOM 629 O O . PRO A 1 81 ? -18.511 3.356 25.560 1.00 66.31 81 PRO A O 1
ATOM 632 N N . SER A 1 82 ? -16.844 3.810 24.138 1.00 78.62 82 SER A N 1
ATOM 633 C CA . SER A 1 82 ? -17.206 5.202 23.860 1.00 78.62 82 SER A CA 1
ATOM 634 C C . SER A 1 82 ? -17.709 5.309 22.422 1.00 78.62 82 SER A C 1
ATOM 636 O O . SER A 1 82 ? -16.977 5.018 21.468 1.00 78.62 82 SER A O 1
ATOM 638 N N . LYS A 1 83 ? -18.971 5.731 22.257 1.00 77.06 83 LYS A N 1
ATOM 639 C CA . LYS A 1 83 ? -19.617 5.853 20.938 1.00 77.06 83 LYS A CA 1
ATOM 640 C C . LYS A 1 83 ? -18.899 6.861 20.035 1.00 77.06 83 LYS A C 1
ATOM 642 O O . LYS A 1 83 ? -18.686 6.573 18.863 1.00 77.06 83 LYS A O 1
ATOM 647 N N . PHE A 1 84 ? -18.458 7.991 20.592 1.00 81.62 84 PHE A N 1
ATOM 648 C CA . PHE A 1 84 ? -17.738 9.025 19.843 1.00 81.62 84 PHE A CA 1
ATOM 649 C C . PHE A 1 84 ? -16.403 8.508 19.300 1.00 81.62 84 PHE A C 1
ATOM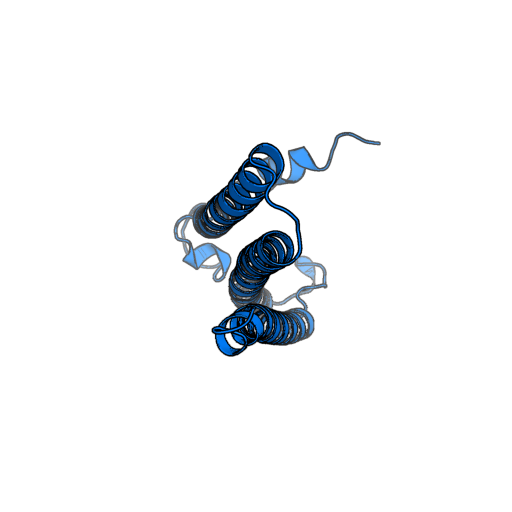 651 O O . PHE A 1 84 ? -16.101 8.646 18.119 1.00 81.62 84 PHE A O 1
ATOM 658 N N . ARG A 1 85 ? -15.620 7.833 20.145 1.00 79.06 85 ARG A N 1
ATOM 659 C CA . ARG A 1 85 ? -14.283 7.361 19.770 1.00 79.06 85 ARG A CA 1
ATOM 660 C C . ARG A 1 85 ? -14.339 6.218 18.754 1.00 79.06 85 ARG A C 1
ATOM 662 O O . ARG A 1 85 ? -13.534 6.188 17.832 1.00 79.06 85 ARG A O 1
ATOM 669 N N . THR A 1 86 ? -15.338 5.342 18.867 1.00 81.06 86 THR A N 1
ATOM 670 C CA . THR A 1 86 ? -15.628 4.307 17.859 1.00 81.06 86 THR A CA 1
ATOM 671 C C . THR A 1 86 ? -15.968 4.923 16.504 1.00 81.06 86 THR A C 1
ATOM 673 O O . THR A 1 86 ? -15.465 4.472 15.479 1.00 81.06 86 THR A O 1
ATOM 676 N N . TRP A 1 87 ? -16.800 5.968 16.498 1.00 83.69 87 TRP A N 1
ATOM 677 C CA . TRP A 1 87 ? -17.190 6.654 15.270 1.00 83.69 87 TRP A CA 1
ATOM 678 C C . TRP A 1 87 ? -15.993 7.331 14.591 1.00 83.69 87 TRP A C 1
ATOM 680 O O . TRP A 1 87 ? -15.788 7.141 13.395 1.00 83.69 87 TRP A O 1
ATOM 690 N N . VAL A 1 88 ? -15.143 8.023 15.360 1.00 86.44 88 VAL A N 1
ATOM 691 C CA . VAL A 1 88 ? -13.909 8.646 14.847 1.00 86.44 88 VAL A CA 1
ATOM 692 C C . VAL A 1 88 ? -12.940 7.605 14.275 1.00 86.44 88 VAL A C 1
ATOM 694 O O . VAL A 1 88 ? -12.400 7.809 13.190 1.00 86.44 88 VAL A O 1
ATOM 697 N N . LEU A 1 89 ? -12.740 6.474 14.962 1.00 85.75 89 LEU A N 1
ATOM 698 C CA . LEU A 1 89 ? -11.882 5.386 14.473 1.00 85.75 89 LEU A CA 1
ATOM 699 C C . LEU A 1 89 ? -12.419 4.782 13.171 1.00 85.75 89 LEU A C 1
ATOM 701 O O . LEU A 1 89 ? -11.651 4.567 12.235 1.00 85.75 89 LEU A O 1
ATOM 705 N N . GLY A 1 90 ? -13.733 4.555 13.088 1.00 84.69 90 GLY A N 1
ATOM 706 C CA . GLY A 1 90 ? -14.385 4.090 11.865 1.00 84.69 90 GLY A CA 1
ATOM 707 C C . GLY A 1 90 ? -14.214 5.079 10.712 1.00 84.69 90 GLY A C 1
ATOM 708 O O . GLY A 1 90 ? -13.800 4.683 9.626 1.00 84.69 90 GLY A O 1
ATOM 709 N N . PHE A 1 91 ? -14.448 6.369 10.964 1.00 89.12 91 PHE A N 1
ATOM 710 C CA . PHE A 1 91 ? -14.283 7.428 9.968 1.00 89.12 91 PHE A CA 1
ATOM 711 C C . PHE A 1 91 ? -12.846 7.514 9.441 1.00 89.12 91 PHE A C 1
ATOM 713 O O . PHE A 1 91 ? -12.641 7.546 8.231 1.00 89.12 91 PHE A O 1
ATOM 720 N N . LEU A 1 92 ? -11.849 7.489 10.331 1.00 87.31 92 LEU A N 1
ATOM 721 C CA . LEU A 1 92 ? -10.435 7.552 9.954 1.00 87.31 92 LEU A CA 1
ATOM 722 C C . LEU A 1 92 ? -9.985 6.318 9.158 1.00 87.31 92 LEU A C 1
ATOM 724 O O . LEU A 1 92 ? -9.152 6.411 8.253 1.00 87.31 92 LEU A O 1
ATOM 728 N N . SER A 1 93 ? -10.531 5.153 9.500 1.00 88.25 93 SER A N 1
ATOM 729 C CA . SER A 1 93 ? -10.248 3.905 8.800 1.00 88.25 93 SER A CA 1
ATOM 730 C C . SER A 1 93 ? -10.827 3.932 7.381 1.00 88.25 93 SER A C 1
ATOM 732 O O . SER A 1 93 ? -10.105 3.712 6.409 1.00 88.25 93 SER A O 1
ATOM 734 N N . VAL A 1 94 ? -12.099 4.326 7.242 1.00 89.12 94 VAL A N 1
ATOM 735 C CA . VAL A 1 94 ? -12.767 4.474 5.938 1.00 89.12 94 VAL A CA 1
ATOM 736 C C . VAL A 1 94 ? -12.076 5.531 5.080 1.00 89.12 94 VAL A C 1
ATOM 738 O O . VAL A 1 94 ? -11.787 5.267 3.915 1.00 89.12 94 VAL A O 1
ATOM 741 N N . SER A 1 95 ? -11.748 6.699 5.641 1.00 90.25 95 SER A N 1
ATOM 742 C CA . SER A 1 95 ? -11.069 7.760 4.890 1.00 90.25 95 SER A CA 1
ATOM 743 C C . SER A 1 95 ? -9.712 7.303 4.360 1.00 90.25 95 SER A C 1
ATOM 745 O O . SER A 1 95 ? -9.354 7.618 3.230 1.00 90.25 95 SER A O 1
ATOM 747 N N . SER A 1 96 ? -8.989 6.481 5.120 1.00 88.81 96 SER A N 1
ATOM 748 C CA . SER A 1 96 ? -7.697 5.940 4.694 1.00 88.81 96 SER A CA 1
ATOM 749 C C . SER A 1 96 ? -7.819 4.947 3.532 1.00 88.81 96 SER A C 1
ATOM 751 O O . SER A 1 96 ? -6.940 4.904 2.674 1.00 88.81 96 SER A O 1
ATOM 753 N N . VAL A 1 97 ? -8.907 4.174 3.463 1.00 88.62 97 VAL A N 1
ATOM 754 C CA . VAL A 1 97 ? -9.196 3.302 2.309 1.00 88.62 97 VAL A CA 1
ATOM 755 C C . VAL A 1 97 ? -9.584 4.134 1.086 1.00 88.62 97 VAL A C 1
ATOM 757 O O . VAL A 1 97 ? -9.113 3.861 -0.015 1.00 88.62 97 VAL A O 1
ATOM 760 N N . VAL A 1 98 ? -10.391 5.182 1.272 1.00 91.19 98 VAL A N 1
ATOM 761 C CA . VAL A 1 98 ? -10.771 6.097 0.185 1.00 91.19 98 VAL A CA 1
ATOM 762 C C . VAL A 1 98 ? -9.539 6.779 -0.406 1.00 91.19 98 VAL A C 1
ATOM 764 O O . VAL A 1 98 ? -9.365 6.767 -1.621 1.00 91.19 98 VAL A O 1
ATOM 767 N N . VAL A 1 99 ? -8.652 7.313 0.438 1.00 89.25 99 VAL A N 1
ATOM 768 C CA . VAL A 1 99 ? -7.396 7.931 -0.010 1.00 89.25 99 VAL A CA 1
ATOM 769 C C . VAL A 1 99 ? -6.542 6.930 -0.784 1.00 89.25 99 VAL A C 1
ATOM 771 O O . VAL A 1 99 ? -6.027 7.276 -1.838 1.00 89.25 99 VAL A O 1
ATOM 774 N N . ALA A 1 100 ? -6.438 5.681 -0.331 1.00 88.62 100 ALA A N 1
ATOM 775 C CA . ALA A 1 100 ? -5.693 4.659 -1.062 1.00 88.62 100 ALA A CA 1
ATOM 776 C C . ALA A 1 100 ? -6.252 4.387 -2.463 1.00 88.62 100 ALA A C 1
ATOM 778 O O . ALA A 1 100 ? -5.486 4.321 -3.421 1.00 88.62 100 ALA A O 1
ATOM 779 N N . ILE A 1 101 ? -7.577 4.280 -2.601 1.00 87.81 101 ILE A N 1
ATOM 780 C CA . ILE A 1 101 ? -8.227 4.110 -3.909 1.00 87.81 101 ILE A CA 1
ATOM 781 C C . ILE A 1 101 ? -7.949 5.320 -4.805 1.00 87.81 101 ILE A C 1
ATOM 783 O O . ILE A 1 101 ? -7.648 5.148 -5.984 1.00 87.81 101 ILE A O 1
ATOM 787 N N . LEU A 1 102 ? -8.025 6.533 -4.249 1.00 88.94 102 LEU A N 1
ATOM 788 C CA . LEU A 1 102 ? -7.738 7.762 -4.985 1.00 88.94 102 LEU A CA 1
ATOM 789 C C . LEU A 1 102 ? -6.291 7.804 -5.463 1.00 88.94 102 LEU A C 1
ATOM 791 O O . LEU A 1 102 ? -6.071 8.063 -6.639 1.00 88.94 102 LEU A O 1
ATOM 795 N N . VAL A 1 103 ? -5.321 7.506 -4.597 1.00 85.81 103 VAL A N 1
ATOM 796 C CA . VAL A 1 103 ? -3.903 7.512 -4.978 1.00 85.81 103 VAL A CA 1
ATOM 797 C C . VAL A 1 103 ? -3.643 6.472 -6.060 1.00 85.81 103 VAL A C 1
ATOM 799 O O . VAL A 1 103 ? -3.117 6.822 -7.105 1.00 85.81 103 VAL A O 1
ATOM 802 N N . VAL A 1 104 ? -4.099 5.228 -5.890 1.00 84.31 104 VAL A N 1
ATOM 803 C CA . VAL A 1 104 ? -3.942 4.194 -6.926 1.00 84.31 104 VAL A CA 1
ATOM 804 C C . VAL A 1 104 ? -4.601 4.627 -8.241 1.00 84.31 104 VAL A C 1
ATOM 806 O O . VAL A 1 104 ? -4.019 4.466 -9.309 1.00 84.31 104 VAL A O 1
ATOM 809 N N . GLY A 1 105 ? -5.794 5.224 -8.183 1.00 83.75 105 GLY A N 1
ATOM 810 C CA . GLY A 1 105 ? -6.472 5.768 -9.358 1.00 83.75 105 GLY A CA 1
ATOM 811 C C . GLY A 1 105 ? -5.688 6.892 -10.038 1.00 83.75 105 GLY A C 1
ATOM 812 O O . GLY A 1 105 ? -5.597 6.908 -11.264 1.00 83.75 105 GLY A O 1
ATOM 813 N N . LEU A 1 106 ? -5.095 7.798 -9.258 1.00 82.06 106 LEU A N 1
ATOM 814 C CA . LEU A 1 106 ? -4.266 8.894 -9.753 1.00 82.06 106 LEU A CA 1
ATOM 815 C C . LEU A 1 106 ? -2.989 8.373 -10.409 1.00 82.06 106 LEU A C 1
ATOM 817 O O . LEU A 1 106 ? -2.675 8.806 -11.508 1.00 82.06 106 LEU A O 1
ATOM 821 N N . GLU A 1 107 ? -2.315 7.390 -9.817 1.00 78.00 107 GLU A N 1
ATOM 822 C CA . GLU A 1 107 ? -1.137 6.725 -10.398 1.00 78.00 107 GLU A CA 1
ATOM 823 C C . GLU A 1 107 ? -1.413 6.162 -11.794 1.00 78.00 107 GLU A C 1
ATOM 825 O O . GLU A 1 107 ? -0.641 6.375 -12.728 1.00 78.00 107 GLU A O 1
ATOM 830 N N . TYR A 1 108 ? -2.569 5.522 -11.988 1.00 74.31 108 TYR A N 1
ATOM 831 C CA . TYR A 1 108 ? -2.975 5.065 -13.319 1.00 74.31 108 TYR A CA 1
ATOM 832 C C . TYR A 1 108 ? -3.460 6.199 -14.234 1.00 74.31 108 TYR A C 1
ATOM 834 O O . TYR A 1 108 ? -3.387 6.063 -15.457 1.00 74.31 108 TYR A O 1
ATOM 842 N N . ALA A 1 109 ? -3.973 7.298 -13.674 1.00 77.75 109 ALA A N 1
ATOM 843 C CA . ALA A 1 109 ? -4.485 8.441 -14.427 1.00 77.75 109 ALA A CA 1
ATOM 844 C C . ALA A 1 109 ? -3.393 9.422 -14.883 1.00 77.75 109 ALA A C 1
ATOM 846 O O . ALA A 1 109 ? -3.632 10.155 -15.843 1.00 77.75 109 ALA A O 1
ATOM 847 N N . GLN A 1 110 ? -2.210 9.403 -14.254 1.00 69.19 110 GLN A N 1
ATOM 848 C CA . GLN A 1 110 ? -1.065 10.262 -14.587 1.00 69.19 110 GLN A CA 1
ATOM 849 C C . GLN A 1 110 ? -0.654 10.165 -16.066 1.00 69.19 110 GLN A C 1
ATOM 851 O O . GLN A 1 110 ? -0.193 11.149 -16.646 1.00 69.19 110 GLN A O 1
ATOM 856 N N . CYS A 1 111 ? -0.864 9.013 -16.712 1.00 71.25 111 CYS A N 1
ATOM 857 C CA . CYS A 1 111 ? -0.582 8.821 -18.133 1.00 71.25 111 CYS A CA 1
ATOM 858 C C . CYS A 1 111 ? -1.730 8.125 -18.873 1.00 71.25 111 CYS A C 1
ATOM 860 O O . CYS A 1 111 ? -2.279 7.120 -18.424 1.00 71.25 111 CYS A O 1
ATOM 862 N N . LYS A 1 112 ? -2.044 8.608 -20.080 1.00 65.06 112 LYS A N 1
ATOM 863 C CA . LYS A 1 112 ? -2.931 7.935 -21.038 1.00 65.06 112 LYS A CA 1
ATOM 864 C C . LYS A 1 112 ? -2.156 7.594 -22.316 1.00 65.06 112 LYS A C 1
ATOM 866 O O . LYS A 1 112 ? -1.800 8.508 -23.061 1.00 65.06 112 LYS A O 1
ATOM 871 N N . PRO A 1 113 ? -1.925 6.306 -22.624 1.00 62.00 113 PRO A N 1
ATOM 872 C CA . PRO A 1 113 ? -2.275 5.111 -21.846 1.00 62.00 113 PRO A CA 1
ATOM 873 C C . PRO A 1 113 ? -1.394 4.955 -20.594 1.00 62.00 113 PRO A C 1
ATOM 875 O O . PRO A 1 113 ? -0.234 5.353 -20.625 1.00 62.00 113 PRO A O 1
ATOM 878 N N . ALA A 1 114 ? -1.897 4.298 -19.538 1.00 62.81 114 ALA A N 1
ATOM 879 C CA . ALA A 1 114 ? -1.130 4.040 -18.306 1.00 62.81 114 ALA A CA 1
ATOM 880 C C . ALA A 1 114 ? 0.213 3.344 -18.589 1.00 62.81 114 ALA A C 1
ATOM 882 O O . ALA A 1 114 ? 1.201 3.578 -17.906 1.00 62.81 114 ALA A O 1
ATOM 883 N N . ARG A 1 115 ? 0.278 2.572 -19.685 1.00 62.69 115 ARG A N 1
ATOM 884 C CA . ARG A 1 115 ? 1.503 1.918 -20.163 1.00 62.69 115 ARG A CA 1
ATOM 885 C C . ARG A 1 115 ? 2.623 2.878 -20.544 1.00 62.69 115 ARG A C 1
ATOM 887 O O . ARG A 1 115 ? 3.777 2.473 -20.534 1.00 62.69 115 ARG A O 1
ATOM 894 N N . LYS A 1 116 ? 2.297 4.132 -20.864 1.00 63.59 116 LYS A N 1
ATOM 895 C CA . LYS A 1 116 ? 3.285 5.172 -21.151 1.00 63.59 116 LYS A CA 1
ATOM 896 C C . LYS A 1 116 ? 4.090 5.551 -19.906 1.00 63.59 116 LYS A C 1
ATOM 898 O O . LYS A 1 116 ? 5.225 5.984 -20.056 1.00 63.59 116 LYS A O 1
ATOM 903 N N . LEU A 1 117 ? 3.543 5.319 -18.707 1.00 64.81 117 LEU A N 1
ATOM 904 C CA . LEU A 1 117 ? 4.260 5.533 -17.455 1.00 64.81 117 LEU A CA 1
ATOM 905 C C . LEU A 1 117 ? 5.554 4.707 -17.450 1.00 64.81 117 LEU A C 1
ATOM 907 O O . LEU A 1 117 ? 6.623 5.267 -17.307 1.00 64.81 117 LEU A O 1
ATOM 911 N N . TRP A 1 118 ? 5.498 3.408 -17.747 1.00 65.19 118 TRP A N 1
ATOM 912 C CA . TRP A 1 118 ? 6.692 2.548 -17.782 1.00 65.19 118 TRP A CA 1
ATOM 913 C C . TRP A 1 118 ? 7.289 2.323 -19.182 1.00 65.19 118 TRP A C 1
ATOM 915 O O . TRP A 1 118 ? 8.280 1.615 -19.304 1.00 65.19 118 TRP A O 1
ATOM 925 N N . MET A 1 119 ? 6.712 2.879 -20.254 1.00 61.44 119 MET A N 1
ATOM 926 C CA . MET A 1 119 ? 7.253 2.815 -21.622 1.00 61.44 119 MET A CA 1
ATOM 927 C C . MET A 1 119 ? 7.218 4.207 -22.268 1.00 61.44 119 MET A C 1
ATOM 929 O O . MET A 1 119 ? 6.245 4.545 -22.949 1.00 61.44 119 MET A O 1
ATOM 933 N N . PRO A 1 120 ? 8.282 5.015 -22.119 1.00 61.19 120 PRO A N 1
ATOM 934 C CA . PRO A 1 120 ? 8.312 6.387 -22.625 1.00 61.19 120 PRO A CA 1
ATOM 935 C C . PRO A 1 120 ? 8.284 6.461 -24.161 1.00 61.19 120 PRO A C 1
ATOM 937 O O . PRO A 1 120 ? 7.972 7.507 -24.723 1.00 61.19 120 PRO A O 1
ATOM 940 N N . THR A 1 121 ? 8.569 5.351 -24.850 1.00 62.28 121 THR A N 1
ATOM 941 C CA . THR A 1 121 ? 8.521 5.229 -26.314 1.00 62.28 121 THR A CA 1
ATOM 942 C C . THR A 1 121 ? 7.108 5.048 -26.876 1.00 62.28 121 THR A C 1
ATOM 944 O O . THR A 1 121 ? 6.931 5.127 -28.091 1.00 62.28 121 THR A O 1
ATOM 947 N N . LEU A 1 122 ? 6.092 4.808 -26.034 1.00 67.25 122 LEU A N 1
ATOM 948 C CA . LEU A 1 122 ? 4.710 4.672 -26.493 1.00 67.25 122 LEU A CA 1
ATOM 949 C C . LEU A 1 122 ? 4.065 6.045 -26.769 1.00 67.25 122 LEU A C 1
ATOM 951 O O . LEU A 1 122 ? 4.182 6.960 -25.946 1.00 67.25 122 LEU A O 1
ATOM 955 N N . PRO A 1 123 ? 3.304 6.192 -27.871 1.00 56.66 123 PRO A N 1
ATOM 956 C CA . PRO A 1 123 ? 2.518 7.394 -28.114 1.00 56.66 123 PRO A CA 1
ATOM 957 C C . PRO A 1 123 ? 1.407 7.533 -27.062 1.00 56.66 123 PRO A C 1
ATOM 959 O O . PRO A 1 123 ? 0.696 6.580 -26.739 1.00 56.66 123 PRO A O 1
ATOM 962 N N . GLY A 1 124 ? 1.257 8.741 -26.524 1.00 64.75 124 GLY A N 1
ATOM 963 C CA . GLY A 1 124 ? 0.250 9.082 -25.520 1.00 64.75 124 GLY A CA 1
ATOM 964 C C . GLY A 1 124 ? 0.535 10.433 -24.876 1.00 64.75 124 GLY A C 1
ATOM 965 O O . GLY A 1 124 ? 1.536 11.072 -25.198 1.00 64.75 124 GLY A O 1
ATOM 966 N N . SER A 1 125 ? -0.310 10.851 -23.942 1.00 63.12 125 SER A N 1
ATOM 967 C CA . SER A 1 125 ? -0.133 12.081 -23.166 1.00 63.12 125 SER A CA 1
ATOM 968 C C . SER A 1 125 ? -0.042 11.721 -21.690 1.00 63.12 125 SER A C 1
ATOM 970 O O . SER A 1 125 ? -0.865 10.952 -21.194 1.00 63.12 125 SER A O 1
ATOM 972 N N . CYS A 1 126 ? 0.961 12.252 -21.002 1.00 72.06 126 CYS A N 1
ATOM 973 C CA . CYS A 1 126 ? 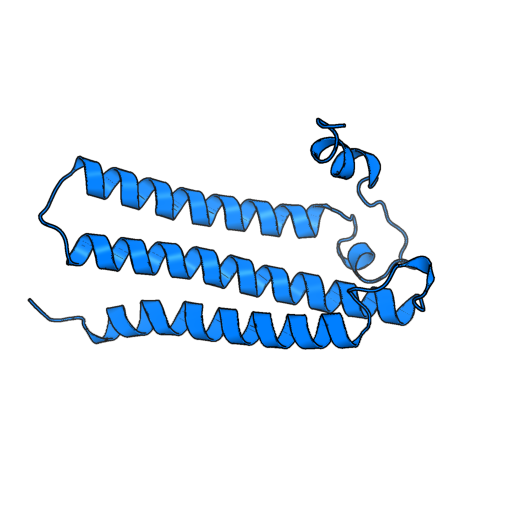0.997 12.257 -19.542 1.00 72.06 126 CYS A CA 1
ATOM 974 C C . CYS A 1 126 ? 0.618 13.655 -19.059 1.00 72.06 126 CYS A C 1
ATOM 976 O O . CYS A 1 126 ? 0.626 14.593 -19.860 1.00 72.06 126 CYS A O 1
ATOM 978 N N . TRP A 1 127 ? 0.235 13.784 -17.793 1.00 67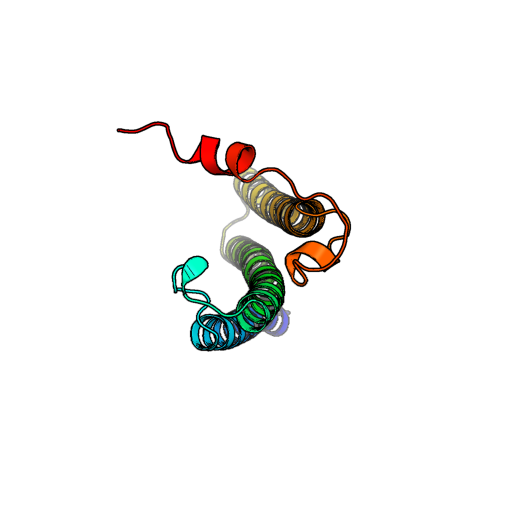.75 127 TRP A N 1
ATOM 979 C CA . TRP A 1 127 ? 0.145 15.101 -17.175 1.00 67.75 127 TRP A CA 1
ATOM 980 C C . TRP A 1 127 ? 1.518 15.771 -17.197 1.00 67.75 127 TRP A C 1
ATOM 982 O O . TRP A 1 127 ? 2.538 15.121 -16.965 1.00 67.75 127 TRP A O 1
ATOM 992 N N . ASP A 1 128 ? 1.530 17.054 -17.546 1.00 56.44 128 ASP A N 1
ATOM 993 C CA . ASP A 1 128 ? 2.741 17.862 -17.558 1.00 56.44 128 ASP A CA 1
ATOM 994 C C . ASP A 1 128 ? 3.298 17.941 -16.135 1.00 56.44 128 ASP A C 1
ATOM 996 O O . ASP A 1 128 ? 2.570 18.275 -15.192 1.00 56.44 128 ASP A O 1
ATOM 1000 N N . ALA A 1 129 ? 4.586 17.626 -15.980 1.00 52.84 129 ALA A N 1
ATOM 1001 C CA . ALA A 1 129 ? 5.273 17.614 -14.688 1.00 52.84 129 ALA A CA 1
ATOM 1002 C C . ALA A 1 129 ? 5.218 18.983 -13.984 1.00 52.84 129 ALA A C 1
ATOM 1004 O O . ALA A 1 129 ? 5.357 19.055 -12.767 1.00 52.84 129 ALA A O 1
ATOM 1005 N N . GLU A 1 130 ? 4.963 20.067 -14.718 1.00 48.44 130 GLU A N 1
ATOM 1006 C CA . GLU A 1 130 ? 4.777 21.412 -14.167 1.00 48.44 130 GLU A CA 1
ATOM 1007 C C . GLU A 1 130 ? 3.540 21.510 -13.254 1.00 48.44 130 GLU A C 1
ATOM 1009 O O . GLU A 1 130 ? 3.614 22.094 -12.181 1.00 48.44 130 GLU A O 1
ATOM 1014 N N . SER A 1 131 ? 2.437 20.831 -13.591 1.00 48.16 131 SER A N 1
ATOM 1015 C CA . SER A 1 131 ? 1.215 20.821 -12.762 1.00 48.16 131 SER A CA 1
ATOM 1016 C C . SER A 1 131 ? 1.341 20.003 -11.469 1.00 48.16 131 SER A C 1
ATOM 1018 O O . SER A 1 131 ? 0.532 20.148 -10.554 1.00 48.16 131 SER A O 1
ATOM 1020 N N . VAL A 1 132 ? 2.350 19.131 -11.403 1.00 51.97 132 VAL A N 1
ATOM 1021 C CA . VAL A 1 132 ? 2.676 18.323 -10.225 1.00 51.97 132 VAL A CA 1
ATOM 1022 C C . VAL A 1 132 ? 3.744 19.022 -9.380 1.00 51.97 132 VAL A C 1
ATOM 1024 O O . VAL A 1 132 ? 3.662 19.002 -8.173 1.00 51.97 132 VAL A O 1
ATOM 1027 N N . ASN A 1 133 ? 4.725 19.720 -9.940 1.00 47.72 133 ASN A N 1
ATOM 1028 C CA . ASN A 1 133 ? 5.727 20.381 -9.088 1.00 47.72 133 ASN A CA 1
ATOM 1029 C C . ASN A 1 133 ? 5.247 21.710 -8.467 1.00 47.72 133 ASN A C 1
ATOM 1031 O O . ASN A 1 133 ? 5.905 22.228 -7.569 1.00 47.72 133 ASN A O 1
ATOM 1035 N N . ASP A 1 134 ? 4.095 22.244 -8.883 1.00 49.66 134 ASP A N 1
ATOM 1036 C CA . ASP A 1 134 ? 3.532 23.486 -8.323 1.00 49.66 134 ASP A CA 1
ATOM 1037 C C . ASP A 1 134 ? 3.121 23.360 -6.839 1.00 49.66 134 ASP A C 1
ATOM 1039 O O . ASP A 1 134 ? 3.062 24.354 -6.120 1.00 49.66 134 ASP A O 1
ATOM 1043 N N . TRP A 1 135 ? 2.907 22.140 -6.324 1.00 48.25 135 TRP A N 1
ATOM 1044 C CA . TRP A 1 135 ? 2.661 21.933 -4.890 1.00 48.25 135 TRP A CA 1
ATOM 1045 C C . TRP A 1 135 ? 3.928 21.916 -4.020 1.00 48.25 135 TRP A C 1
ATOM 1047 O O . TRP A 1 135 ? 3.802 21.973 -2.796 1.00 48.25 135 TRP A O 1
ATOM 1057 N N . ASP A 1 136 ? 5.127 21.894 -4.613 1.00 49.53 136 ASP A N 1
ATOM 1058 C CA . ASP A 1 136 ? 6.408 21.917 -3.887 1.00 49.53 136 ASP A CA 1
ATOM 1059 C C . ASP A 1 136 ? 7.039 23.326 -3.809 1.00 49.53 136 ASP A C 1
ATOM 1061 O O . ASP A 1 136 ? 8.097 23.500 -3.210 1.00 49.53 136 ASP A O 1
ATOM 1065 N N . ILE A 1 137 ? 6.393 24.374 -4.349 1.00 49.41 137 ILE A N 1
ATOM 1066 C CA . ILE A 1 137 ? 6.923 25.751 -4.300 1.00 49.41 137 ILE A CA 1
ATOM 1067 C C . ILE A 1 137 ? 5.930 26.719 -3.651 1.00 49.41 137 ILE A C 1
ATOM 1069 O O . ILE A 1 137 ? 5.388 27.638 -4.257 1.00 49.41 137 ILE A O 1
ATOM 1073 N N . SER A 1 138 ? 5.778 26.570 -2.339 1.00 51.34 138 SER A N 1
ATOM 1074 C CA . SER A 1 138 ? 5.577 27.725 -1.466 1.00 51.34 138 SER A CA 1
ATOM 1075 C C . SER A 1 138 ? 6.602 27.656 -0.340 1.00 51.34 138 SER A C 1
ATOM 1077 O O . SER A 1 138 ? 6.279 27.230 0.768 1.00 51.34 138 SER A O 1
ATOM 1079 N N . GLY A 1 139 ? 7.842 28.079 -0.614 1.00 50.72 139 GLY A N 1
ATOM 1080 C CA . GLY A 1 139 ? 8.799 28.332 0.465 1.00 50.72 139 GLY A CA 1
ATOM 1081 C C . GLY A 1 139 ? 10.290 28.326 0.136 1.00 50.72 139 GLY A C 1
ATOM 1082 O O . GLY A 1 139 ? 11.010 27.587 0.798 1.00 50.72 139 GLY A O 1
ATOM 1083 N N . SER A 1 140 ? 10.757 29.185 -0.778 1.00 37.66 140 SER A N 1
ATOM 1084 C CA . SER A 1 140 ? 11.968 30.017 -0.580 1.00 37.66 140 SER A CA 1
ATOM 1085 C C . SER A 1 140 ? 12.150 31.006 -1.724 1.00 37.66 140 SER A C 1
ATOM 1087 O O . SER A 1 140 ? 12.326 30.522 -2.864 1.00 37.66 140 SER A O 1
#

Organism: NCBI:txid1903189

pLDDT: mean 75.84, std 13.24, range [37.66, 92.94]

Foldseek 3Di:
DDDPPVVLVVLLVQLVVLLVVLVVLVVVLVVLVVVPDPVVHDLLSQLVSQVSVLVSLLSNLVSVLSNLVSVLVVCVVPDDDDPVSNVVSVVVSVVSVVVSVVVNVVCCQQWVNSSCSSVVPDDTDGPDVVVVCVVVPDDD

Sequence (140 aa):
MTRNLWLDDWCILLPMSSIIVASCTISVYTSYGGCHHVFDLQPMQISKSLEWNVISLVFCIGAISIGKVSVALLIYRLQAPSKFRTWVLGFLSVSSVVVAILVVGLEYAQCKPARKLWMPTLPGSCWDAESVNDWDISGS

InterPro domains:
  IPR049326 Rhodopsin domain, fungi [PF20684] (2-130)
  IPR052337 Satratoxin biosynthesis SC1 cluster protein 4-like [PTHR33048] (2-130)

Secondary structure (DSSP, 8-state):
--S-HHHHHHHHHHHHHHHHHHHHHHHHHHHTTTTS-GGGS-HHHHHHHHHHHHHHHHHHHHHHHHHHHHHHHHHHHHS---HHHHHHHHHHHHHHHHHHHHHHHHHHHSEESTHHHH-TTS--EEPPHHHHHGGG-S--